Protein AF-A0A0M1JXR9-F1 (afdb_monomer_lite)

Secondary structure (DSSP, 8-state):
--HHHHHHHHHHHH---SEEEEESSB-HHHHHHHHHTTHHHHTSTTEEEEEEEEE-TTS-EEEEEEEEETTT--EEEEEEEEES-B-HHHHHHTSS-SEEEE-

Radius of gyration: 12.63 Å; chains: 1; bounding box: 35×26×31 Å

Foldseek 3Di:
DDPLLVLLVVQVVVDPPAAEDEDPEAEPCNLVVVCVVVVVQCVPPQKWWKWFWDADPVRFIWIWTAIAGSVRSHGPYTHIYGDDYYDPVVCVQCVPPRMDTDD

pLDDT: mean 80.73, std 9.99, range [58.28, 94.19]

Structure (mmCIF, N/CA/C/O backbone):
data_AF-A0A0M1JXR9-F1
#
_entry.id   AF-A0A0M1JXR9-F1
#
loop_
_atom_site.group_PDB
_atom_site.id
_atom_site.type_symbol
_atom_site.label_atom_id
_atom_site.label_alt_id
_atom_site.label_comp_id
_atom_site.label_asym_id
_atom_site.label_entity_id
_atom_site.label_seq_id
_atom_site.pdbx_PDB_ins_code
_atom_site.Cartn_x
_atom_site.Cartn_y
_atom_site.Cartn_z
_atom_site.occupancy
_atom_site.B_iso_or_equiv
_atom_site.auth_seq_id
_atom_site.auth_comp_id
_atom_site.auth_asym_id
_atom_site.auth_atom_id
_atom_site.pdbx_PDB_model_num
ATOM 1 N N . MET A 1 1 ? -1.247 -10.116 15.291 1.00 64.44 1 MET A N 1
ATOM 2 C CA . MET A 1 1 ? -1.014 -8.922 14.455 1.00 64.44 1 MET A CA 1
ATOM 3 C C . MET A 1 1 ? 0.104 -8.140 15.101 1.00 64.44 1 MET A C 1
ATOM 5 O O . MET A 1 1 ? 0.083 -7.999 16.318 1.00 64.44 1 MET A O 1
ATOM 9 N N . ASP A 1 2 ? 1.100 -7.731 14.330 1.00 82.25 2 ASP A N 1
ATOM 10 C CA . ASP A 1 2 ? 2.216 -6.931 14.829 1.00 82.25 2 ASP A CA 1
ATOM 11 C C . ASP A 1 2 ? 1.773 -5.481 15.142 1.00 82.25 2 ASP A C 1
ATOM 13 O O . ASP A 1 2 ? 0.744 -5.025 14.625 1.00 82.25 2 ASP A O 1
ATOM 17 N N . PRO A 1 3 ? 2.516 -4.746 15.995 1.00 83.94 3 PRO A N 1
ATOM 18 C CA . PRO A 1 3 ? 2.150 -3.388 16.402 1.00 83.94 3 PRO A CA 1
ATOM 19 C C . PRO A 1 3 ? 2.011 -2.403 15.234 1.00 83.94 3 PRO A C 1
ATOM 21 O O . PRO A 1 3 ? 1.139 -1.536 15.265 1.00 83.94 3 PRO A O 1
ATOM 24 N N . LEU A 1 4 ? 2.828 -2.554 14.189 1.00 82.50 4 LEU A N 1
ATOM 25 C CA . LEU A 1 4 ? 2.815 -1.677 13.020 1.00 82.50 4 LEU A CA 1
ATOM 26 C C . LEU A 1 4 ? 1.531 -1.863 12.204 1.00 82.50 4 LEU A C 1
ATOM 28 O O . LEU A 1 4 ? 0.889 -0.879 11.843 1.00 82.50 4 LEU A O 1
ATOM 32 N N . THR A 1 5 ? 1.097 -3.106 11.990 1.00 80.94 5 THR A N 1
ATOM 33 C CA . THR A 1 5 ? -0.186 -3.411 11.339 1.00 80.94 5 THR A CA 1
ATOM 34 C C . THR A 1 5 ? -1.368 -2.754 12.060 1.00 80.94 5 THR A C 1
ATOM 36 O O . THR A 1 5 ? -2.260 -2.209 11.411 1.00 80.94 5 THR A O 1
ATOM 39 N N . ILE A 1 6 ? -1.378 -2.762 13.399 1.00 83.19 6 ILE A N 1
ATOM 40 C CA . ILE A 1 6 ? -2.442 -2.123 14.194 1.00 83.19 6 ILE A CA 1
ATOM 41 C C . ILE A 1 6 ? -2.422 -0.600 14.004 1.00 83.19 6 ILE A C 1
ATOM 43 O O . ILE A 1 6 ? -3.475 0.006 13.798 1.00 83.19 6 ILE A O 1
ATOM 47 N N . LEU A 1 7 ? -1.234 0.010 14.028 1.00 83.44 7 LEU A N 1
ATOM 48 C CA . LEU A 1 7 ? -1.065 1.450 13.831 1.00 83.44 7 LEU A CA 1
ATOM 49 C C . LEU A 1 7 ? -1.520 1.900 12.436 1.00 83.44 7 LEU A C 1
ATOM 51 O O . LEU A 1 7 ? -2.264 2.873 12.319 1.00 83.44 7 LEU A O 1
ATOM 55 N N . VAL A 1 8 ? -1.126 1.174 11.386 1.00 80.44 8 VAL A N 1
ATOM 56 C CA . VAL A 1 8 ? -1.493 1.496 9.998 1.00 80.44 8 VAL A CA 1
ATOM 57 C C . VAL A 1 8 ? -3.006 1.366 9.779 1.00 80.44 8 VAL A C 1
ATOM 59 O O . VAL A 1 8 ? -3.618 2.252 9.183 1.00 80.44 8 VAL A O 1
ATOM 62 N N . LEU A 1 9 ? -3.638 0.309 10.303 1.00 79.00 9 LEU A N 1
ATOM 63 C CA . LEU A 1 9 ? -5.095 0.138 10.210 1.00 79.00 9 LEU A CA 1
ATOM 64 C C . LEU A 1 9 ? -5.853 1.252 10.946 1.00 79.00 9 LEU A C 1
ATOM 66 O O . LEU A 1 9 ? -6.813 1.801 10.404 1.00 79.00 9 LEU A O 1
ATOM 70 N N . GLY A 1 10 ? -5.400 1.623 12.148 1.00 74.38 10 GLY A N 1
ATOM 71 C CA . GLY A 1 10 ? -5.987 2.724 12.913 1.00 74.38 10 GLY A CA 1
ATOM 72 C C . GLY A 1 10 ? -5.846 4.079 12.214 1.00 74.38 10 GLY A C 1
ATOM 73 O O . GLY A 1 10 ? -6.771 4.890 12.245 1.00 74.38 10 GLY A O 1
ATOM 74 N N . ALA A 1 11 ? -4.721 4.319 11.538 1.00 74.81 11 ALA A N 1
ATOM 75 C CA . ALA A 1 11 ? -4.482 5.567 10.822 1.00 74.81 11 ALA A CA 1
ATOM 76 C C . ALA A 1 11 ? -5.365 5.716 9.574 1.00 74.81 11 ALA A C 1
ATOM 78 O O . ALA A 1 11 ? -5.863 6.809 9.310 1.00 74.81 11 ALA A O 1
ATOM 79 N N . ILE A 1 12 ? -5.605 4.635 8.827 1.00 70.81 12 ILE A N 1
ATOM 80 C CA . ILE A 1 12 ? -6.424 4.676 7.606 1.00 70.81 12 ILE A CA 1
ATOM 81 C C . ILE A 1 12 ? -7.885 5.014 7.914 1.00 70.81 12 ILE A C 1
ATOM 83 O O . ILE A 1 12 ? -8.486 5.800 7.188 1.00 70.81 12 ILE A O 1
ATOM 87 N N . ALA A 1 13 ? -8.438 4.495 9.014 1.00 64.81 13 ALA A N 1
ATOM 88 C CA . ALA A 1 13 ? -9.813 4.793 9.422 1.00 64.81 13 ALA A CA 1
ATOM 89 C C . ALA A 1 13 ? -10.049 6.284 9.745 1.00 64.81 13 ALA A C 1
ATOM 91 O O . ALA A 1 13 ? -11.184 6.748 9.713 1.00 64.81 13 ALA A O 1
ATOM 92 N N . ALA A 1 14 ? -8.988 7.039 10.048 1.00 60.22 14 ALA A N 1
ATOM 93 C CA . ALA A 1 14 ? -9.071 8.442 10.445 1.00 60.22 14 ALA A CA 1
ATOM 94 C C . ALA A 1 14 ? -8.711 9.440 9.326 1.00 60.22 14 ALA A C 1
ATOM 96 O O . ALA A 1 14 ? -8.928 10.641 9.495 1.00 60.22 14 ALA A O 1
ATOM 97 N N . TYR A 1 15 ? -8.144 8.987 8.200 1.00 59.97 15 TYR A N 1
ATOM 98 C CA . TYR A 1 15 ? -7.514 9.870 7.212 1.00 59.97 15 TYR A CA 1
ATOM 99 C C . TYR A 1 15 ? -8.217 9.866 5.845 1.00 59.97 15 TYR A C 1
ATOM 101 O O . TYR A 1 15 ? -8.047 8.958 5.038 1.00 59.97 15 TYR A O 1
ATOM 109 N N . ASN A 1 16 ? -8.900 10.974 5.533 1.00 58.28 16 ASN A N 1
ATOM 110 C CA . ASN A 1 16 ? -9.475 11.291 4.212 1.00 58.28 16 ASN A CA 1
ATOM 111 C C . ASN A 1 16 ? -8.456 11.911 3.222 1.00 58.28 16 ASN A C 1
ATOM 113 O O . ASN A 1 16 ? -8.844 12.521 2.230 1.00 58.28 16 ASN A O 1
ATOM 117 N N . LEU A 1 17 ? -7.146 11.821 3.490 1.00 59.72 17 LEU A N 1
ATOM 118 C CA . LEU A 1 17 ? -6.115 12.559 2.735 1.00 59.72 17 LEU A CA 1
ATOM 119 C C . LEU A 1 17 ? -5.700 11.918 1.404 1.00 59.72 17 LEU A C 1
ATOM 121 O O . LEU A 1 17 ? -4.907 12.501 0.665 1.00 59.72 17 LEU A O 1
ATOM 125 N N . PHE A 1 18 ? -6.187 10.722 1.088 1.00 69.25 18 PHE A N 1
ATOM 126 C CA . PHE A 1 18 ? -5.741 10.013 -0.102 1.00 69.25 18 PHE A CA 1
ATOM 127 C C . PHE A 1 18 ? -6.581 10.346 -1.327 1.00 69.25 18 PHE A C 1
ATOM 129 O O . PHE A 1 18 ? -7.808 10.262 -1.310 1.00 69.25 18 PHE A O 1
ATOM 136 N N . VAL A 1 19 ? -5.894 10.651 -2.429 1.00 71.88 19 VAL A N 1
ATOM 137 C CA . VAL A 1 19 ? -6.530 10.761 -3.743 1.00 71.88 19 VAL A CA 1
ATOM 138 C C . VAL A 1 19 ? -7.117 9.401 -4.108 1.00 71.88 19 VAL A C 1
ATOM 140 O O . VAL A 1 19 ? -6.423 8.380 -4.047 1.00 71.88 19 VAL A O 1
ATOM 143 N N . ILE A 1 20 ? -8.394 9.392 -4.489 1.00 72.81 20 ILE A N 1
ATOM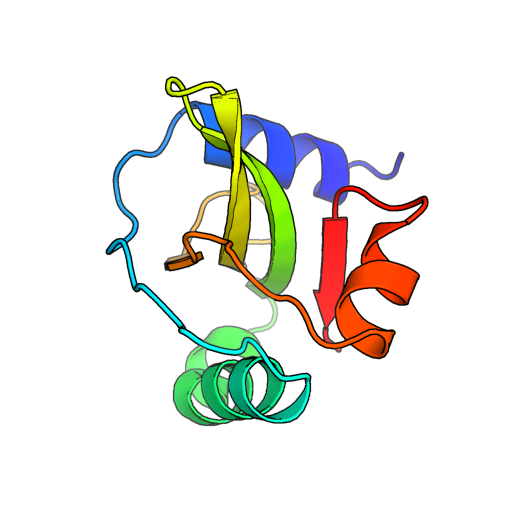 144 C CA . ILE A 1 20 ? -9.052 8.199 -5.014 1.00 72.81 20 ILE A CA 1
ATOM 145 C C . ILE A 1 20 ? -8.650 8.051 -6.479 1.00 72.81 20 ILE A C 1
ATOM 147 O O . ILE A 1 20 ? -8.902 8.933 -7.297 1.00 72.81 20 ILE A O 1
ATOM 151 N N . VAL A 1 21 ? -8.028 6.925 -6.804 1.00 74.19 21 VAL A N 1
ATOM 152 C CA . VAL A 1 21 ? -7.670 6.539 -8.165 1.00 74.19 21 VAL A CA 1
ATOM 153 C C . VAL A 1 21 ? -8.481 5.307 -8.536 1.00 74.19 21 VAL A C 1
ATOM 155 O O . VAL A 1 21 ? -8.644 4.384 -7.736 1.00 74.19 21 VAL A O 1
ATOM 158 N N . TYR A 1 22 ? -9.001 5.301 -9.757 1.00 71.12 22 TYR A N 1
ATOM 159 C CA . TYR A 1 22 ? -9.743 4.175 -10.298 1.00 71.12 22 TYR A CA 1
ATOM 160 C C . TYR A 1 22 ? -8.873 3.430 -11.307 1.00 71.12 22 TYR A C 1
ATOM 162 O O . TYR A 1 22 ? -8.340 4.037 -12.237 1.00 71.12 22 TYR A O 1
ATOM 170 N N . PHE A 1 23 ? -8.734 2.121 -11.120 1.00 67.38 23 PHE A N 1
ATOM 171 C CA . PHE A 1 23 ? -8.069 1.248 -12.079 1.00 67.38 23 PHE A CA 1
ATOM 172 C C . PHE A 1 23 ? -9.074 0.233 -12.600 1.00 67.38 23 PHE A C 1
ATOM 174 O O . PHE A 1 23 ? -9.713 -0.459 -11.816 1.00 67.38 23 PHE A O 1
ATOM 181 N N . VAL A 1 24 ? -9.154 0.113 -13.927 1.00 67.88 24 VAL A N 1
ATOM 182 C CA . VAL A 1 24 ? -9.918 -0.964 -14.573 1.00 67.88 24 VAL A CA 1
ATOM 183 C C . VAL A 1 24 ? -9.289 -2.321 -14.253 1.00 67.88 24 VAL A C 1
ATOM 185 O O . VAL A 1 24 ? -10.004 -3.292 -14.078 1.00 67.88 24 VAL A O 1
ATOM 188 N N . TYR A 1 25 ? -7.956 -2.388 -14.146 1.00 70.00 25 TYR A N 1
ATOM 189 C CA . TYR A 1 25 ? -7.245 -3.609 -13.775 1.00 70.00 25 TYR A CA 1
ATOM 190 C C . TYR A 1 25 ? -6.020 -3.270 -12.919 1.00 70.00 25 TYR A C 1
ATOM 192 O O . TYR A 1 25 ? -5.050 -2.683 -13.408 1.00 70.00 25 TYR A O 1
ATOM 200 N N . LEU A 1 26 ? -6.061 -3.604 -11.625 1.00 75.62 26 LEU A N 1
ATOM 201 C CA . LEU A 1 26 ? -4.937 -3.359 -10.718 1.00 75.62 26 LEU A CA 1
ATOM 202 C C . LEU A 1 26 ? -3.948 -4.527 -10.788 1.00 75.62 26 LEU A C 1
ATOM 204 O O . LEU A 1 26 ? -4.182 -5.589 -10.206 1.00 75.62 26 LEU A O 1
ATOM 208 N N . THR A 1 27 ? -2.829 -4.319 -11.482 1.00 81.75 27 THR A N 1
ATOM 209 C CA . THR A 1 27 ? -1.748 -5.308 -11.577 1.00 81.75 27 THR A CA 1
ATOM 210 C C . THR A 1 27 ? -0.721 -5.142 -10.466 1.00 81.75 27 THR A C 1
ATOM 212 O O . THR A 1 27 ? -0.524 -4.056 -9.918 1.00 81.75 27 THR A O 1
ATOM 215 N N . TRP A 1 28 ? 0.005 -6.227 -10.184 1.00 84.75 28 TRP A N 1
ATOM 216 C CA . TRP A 1 28 ? 1.189 -6.192 -9.325 1.00 84.75 28 TRP A CA 1
ATOM 217 C C . TRP A 1 28 ? 2.195 -5.124 -9.783 1.00 84.75 28 TRP A C 1
ATOM 219 O O . TRP A 1 28 ? 2.712 -4.372 -8.961 1.00 84.75 28 TRP A O 1
ATOM 229 N N . SER A 1 29 ? 2.418 -5.008 -11.097 1.00 85.88 29 SER A N 1
ATOM 230 C CA . SER A 1 29 ? 3.344 -4.031 -11.676 1.00 85.88 29 SER A CA 1
ATOM 231 C C . SER A 1 29 ? 2.938 -2.589 -11.374 1.00 85.88 29 SER A C 1
ATOM 233 O O . SER A 1 29 ? 3.794 -1.813 -10.981 1.00 85.88 29 SER A O 1
ATOM 235 N N . ILE A 1 30 ? 1.645 -2.246 -11.454 1.00 85.62 30 ILE A N 1
ATOM 236 C CA . ILE A 1 30 ? 1.143 -0.893 -11.138 1.00 85.62 30 ILE A CA 1
ATOM 237 C C . ILE A 1 30 ? 1.376 -0.530 -9.663 1.00 85.62 30 ILE A C 1
ATOM 239 O O . ILE A 1 30 ? 1.599 0.638 -9.326 1.00 85.62 30 ILE A O 1
ATOM 243 N N . ILE A 1 31 ? 1.306 -1.518 -8.766 1.00 87.69 31 ILE A N 1
ATOM 244 C CA . ILE A 1 31 ? 1.583 -1.316 -7.341 1.00 87.69 31 ILE A CA 1
ATOM 245 C C . ILE A 1 31 ? 3.080 -1.073 -7.140 1.00 87.69 31 ILE A C 1
ATOM 247 O O . ILE A 1 31 ? 3.455 -0.067 -6.539 1.00 87.69 31 ILE A O 1
ATOM 251 N N . VAL A 1 32 ? 3.926 -1.950 -7.682 1.00 90.19 32 VAL A N 1
ATOM 252 C CA . VAL A 1 32 ? 5.388 -1.838 -7.567 1.00 90.19 32 VAL A CA 1
ATOM 253 C C . VAL A 1 32 ? 5.900 -0.541 -8.184 1.00 90.19 32 VAL A C 1
ATOM 255 O O . VAL A 1 32 ? 6.646 0.181 -7.532 1.00 90.19 32 VAL A O 1
ATOM 258 N N . GLU A 1 33 ? 5.458 -0.208 -9.395 1.00 91.81 33 GLU A N 1
ATOM 259 C CA . GLU A 1 33 ? 5.865 1.000 -10.116 1.00 9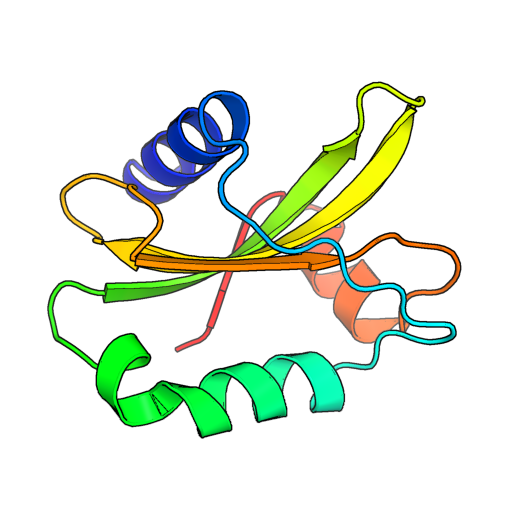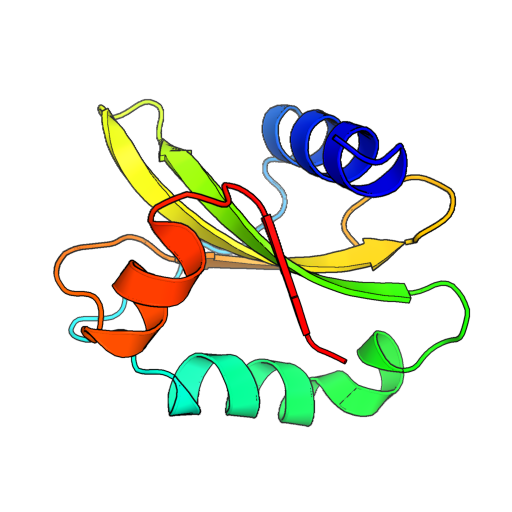1.81 33 GLU A CA 1
ATOM 260 C C . GLU A 1 33 ? 5.546 2.263 -9.311 1.00 91.81 33 GLU A C 1
ATOM 262 O O . GLU A 1 33 ? 6.351 3.187 -9.245 1.00 91.81 33 GLU A O 1
ATOM 267 N N . TRP A 1 34 ? 4.399 2.304 -8.626 1.00 91.50 34 TRP A N 1
ATOM 268 C CA . TRP A 1 34 ? 4.086 3.438 -7.762 1.00 91.50 34 TRP A CA 1
ATOM 269 C C . TRP A 1 34 ? 5.058 3.554 -6.587 1.00 91.50 34 TRP A C 1
ATOM 271 O O . TRP A 1 34 ? 5.462 4.667 -6.265 1.00 91.50 34 TRP A O 1
ATOM 281 N N . PHE A 1 35 ? 5.467 2.448 -5.961 1.00 92.38 35 PHE A N 1
ATOM 282 C CA . PHE A 1 35 ? 6.471 2.504 -4.895 1.00 92.38 35 PHE A CA 1
ATOM 283 C C . PHE A 1 35 ? 7.854 2.887 -5.424 1.00 92.38 35 PHE A C 1
ATOM 285 O O . PHE A 1 35 ? 8.508 3.711 -4.800 1.00 92.38 35 PHE A O 1
ATOM 292 N N . GLN A 1 36 ? 8.256 2.381 -6.591 1.00 92.94 36 GLN A N 1
ATOM 293 C CA . GLN A 1 36 ? 9.507 2.766 -7.256 1.00 92.94 36 GLN A CA 1
ATOM 294 C C . GLN A 1 36 ? 9.531 4.263 -7.595 1.00 92.94 36 GLN A C 1
ATOM 296 O O . GLN A 1 36 ? 10.488 4.962 -7.288 1.00 92.94 36 GLN A O 1
ATOM 301 N N . ASN A 1 37 ? 8.427 4.805 -8.114 1.00 94.19 37 ASN A N 1
ATOM 302 C CA . ASN A 1 37 ? 8.287 6.242 -8.372 1.00 94.19 37 ASN A CA 1
ATOM 303 C C . ASN A 1 37 ? 8.274 7.100 -7.092 1.00 94.19 37 ASN A C 1
ATOM 305 O O . ASN A 1 37 ? 8.330 8.326 -7.171 1.00 94.19 37 ASN A O 1
ATOM 309 N N . ASN A 1 38 ? 8.154 6.482 -5.915 1.00 93.06 38 ASN A N 1
ATOM 310 C CA . ASN A 1 38 ? 8.204 7.142 -4.612 1.00 93.06 38 ASN A CA 1
ATOM 311 C C . ASN A 1 38 ? 9.332 6.579 -3.730 1.00 93.06 38 ASN A C 1
ATOM 313 O O . ASN A 1 38 ? 9.250 6.688 -2.507 1.00 93.06 38 ASN A O 1
ATOM 317 N N . GLU A 1 39 ? 10.364 5.985 -4.337 1.00 92.75 39 GLU A N 1
ATOM 318 C CA . GLU A 1 39 ? 11.445 5.279 -3.641 1.00 92.75 39 GLU A CA 1
ATOM 319 C C . GLU A 1 39 ? 12.155 6.168 -2.619 1.00 92.75 39 GLU A C 1
ATOM 321 O O . GLU A 1 39 ? 12.368 5.738 -1.489 1.00 92.75 39 GLU A O 1
ATOM 326 N N . GLU A 1 40 ? 12.448 7.420 -2.984 1.00 92.50 40 GLU A N 1
ATOM 327 C CA . GLU A 1 40 ? 13.112 8.394 -2.108 1.00 92.50 40 GLU A CA 1
ATOM 328 C C . GLU A 1 40 ? 12.422 8.492 -0.741 1.00 92.50 40 GLU A C 1
ATOM 330 O O . GLU A 1 40 ? 13.074 8.392 0.290 1.00 92.50 40 GLU A O 1
ATOM 335 N N . VAL A 1 41 ? 11.089 8.584 -0.732 1.00 91.62 41 VAL A N 1
ATOM 336 C CA . VAL A 1 41 ? 10.291 8.665 0.499 1.00 91.62 41 VAL A CA 1
ATOM 337 C C . VAL A 1 41 ? 10.058 7.279 1.107 1.00 91.62 41 VAL A C 1
ATOM 339 O O . VAL A 1 41 ? 10.036 7.124 2.326 1.00 91.62 41 VAL A O 1
ATOM 342 N N . ALA A 1 42 ? 9.856 6.249 0.281 1.00 90.38 42 ALA A N 1
ATOM 343 C CA . ALA A 1 42 ? 9.534 4.898 0.742 1.00 90.38 42 ALA A CA 1
ATOM 344 C C . ALA A 1 42 ? 10.696 4.225 1.489 1.00 90.38 42 ALA A C 1
ATOM 346 O O . ALA A 1 42 ? 10.455 3.399 2.370 1.00 90.38 42 ALA A O 1
ATOM 347 N N . THR A 1 43 ? 11.931 4.571 1.123 1.00 90.69 43 THR A N 1
ATOM 348 C CA . THR A 1 43 ? 13.170 3.989 1.659 1.00 90.69 43 THR A CA 1
ATOM 349 C C . THR A 1 43 ? 13.741 4.751 2.851 1.00 90.69 43 THR A C 1
ATOM 351 O O . THR A 1 43 ? 14.689 4.269 3.477 1.00 90.69 43 THR A O 1
ATOM 354 N N . GLU A 1 44 ? 13.161 5.900 3.220 1.00 94.06 44 GLU A N 1
ATOM 355 C CA . GLU A 1 44 ? 13.514 6.574 4.468 1.00 94.06 44 GLU A CA 1
ATOM 356 C C . GLU A 1 44 ? 13.364 5.599 5.643 1.00 94.06 44 GLU A C 1
ATOM 358 O O . GLU A 1 44 ? 12.409 4.824 5.726 1.00 94.06 44 GLU A O 1
ATOM 363 N N . TRP A 1 45 ? 14.319 5.641 6.573 1.00 91.00 45 TRP A N 1
ATOM 364 C CA . TRP A 1 45 ? 14.427 4.676 7.675 1.00 91.00 45 TRP A CA 1
ATOM 365 C C . TRP A 1 45 ? 13.149 4.574 8.523 1.00 91.00 45 TRP A C 1
ATOM 367 O O . TRP A 1 45 ? 12.803 3.504 9.035 1.00 91.00 45 TRP A O 1
ATOM 377 N N . ASP A 1 46 ? 12.442 5.695 8.621 1.00 93.31 46 ASP A N 1
ATOM 378 C CA . ASP A 1 46 ? 11.204 5.873 9.358 1.00 93.31 46 ASP A CA 1
ATOM 379 C C . ASP A 1 46 ? 9.958 5.431 8.597 1.00 93.31 46 ASP A C 1
ATOM 381 O O . ASP A 1 46 ? 8.875 5.437 9.175 1.00 93.31 46 ASP A O 1
ATOM 385 N N . ASN A 1 47 ? 10.069 5.043 7.328 1.00 93.50 47 ASN A N 1
ATOM 386 C CA . ASN A 1 47 ? 8.929 4.836 6.448 1.00 93.50 47 ASN A CA 1
ATOM 387 C C . ASN A 1 47 ? 8.773 3.373 6.024 1.00 93.50 47 ASN A C 1
ATOM 389 O O . ASN A 1 47 ? 9.717 2.585 5.948 1.00 93.50 47 ASN A O 1
ATOM 393 N N . VAL A 1 48 ? 7.530 2.969 5.792 1.00 91.56 48 VAL A N 1
ATOM 394 C CA . VAL A 1 48 ? 7.172 1.636 5.317 1.00 91.56 48 VAL A CA 1
ATOM 395 C C . VAL A 1 48 ? 6.174 1.744 4.176 1.00 91.56 48 VAL A C 1
ATOM 397 O O . VAL A 1 48 ? 5.124 2.374 4.303 1.00 91.56 48 VAL A O 1
ATOM 400 N N . ALA A 1 49 ? 6.505 1.119 3.052 1.00 92.56 49 ALA A N 1
ATOM 401 C CA . ALA A 1 49 ? 5.587 0.933 1.945 1.00 92.56 49 ALA A CA 1
ATOM 402 C C . ALA A 1 49 ? 4.609 -0.199 2.284 1.00 92.56 49 ALA A C 1
ATOM 404 O O . ALA A 1 49 ? 5.014 -1.319 2.601 1.00 92.56 49 ALA A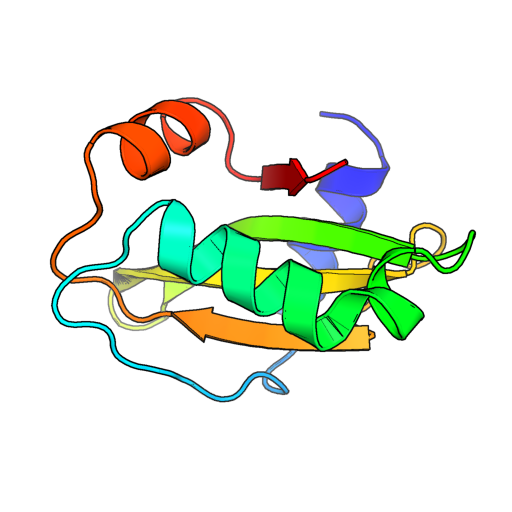 O 1
ATOM 405 N N . ALA A 1 50 ? 3.311 0.089 2.235 1.00 91.44 50 ALA A N 1
ATOM 406 C CA . ALA A 1 50 ? 2.276 -0.888 2.531 1.00 91.44 50 ALA A CA 1
ATOM 407 C C . ALA A 1 50 ? 1.050 -0.723 1.630 1.00 91.44 50 ALA A C 1
ATOM 409 O O . ALA A 1 50 ? 0.678 0.379 1.219 1.00 91.44 50 ALA A O 1
ATOM 410 N N . THR A 1 51 ? 0.389 -1.841 1.353 1.00 90.06 51 THR A N 1
ATOM 411 C CA . THR A 1 51 ? -0.977 -1.865 0.834 1.00 90.06 51 THR A CA 1
ATOM 412 C C . THR A 1 51 ? -1.912 -2.392 1.908 1.00 90.06 51 THR A C 1
ATOM 414 O O . THR A 1 51 ? -1.579 -3.326 2.637 1.00 90.06 51 THR A O 1
ATOM 417 N N . VAL A 1 52 ? -3.093 -1.795 2.009 1.00 87.50 52 VAL A N 1
ATOM 418 C CA . VAL A 1 52 ? -4.099 -2.145 3.007 1.00 87.50 52 VAL A CA 1
ATOM 419 C C . VAL A 1 52 ? -5.437 -2.349 2.333 1.00 87.50 52 VAL A C 1
ATOM 421 O O . VAL A 1 52 ? -5.969 -1.444 1.696 1.00 87.50 52 VAL A O 1
ATOM 424 N N . LYS A 1 53 ? -6.000 -3.540 2.495 1.00 85.06 53 LYS A N 1
ATOM 425 C CA . LYS A 1 53 ? -7.351 -3.850 2.051 1.00 85.06 53 LYS A CA 1
ATOM 426 C C . LYS A 1 53 ? -8.342 -3.304 3.077 1.00 85.06 53 LYS A C 1
ATOM 428 O O . LYS A 1 53 ? -8.315 -3.707 4.237 1.00 85.06 53 LYS A O 1
ATOM 433 N N . THR A 1 54 ? -9.221 -2.414 2.637 1.00 77.19 54 THR A N 1
ATOM 434 C CA . THR A 1 54 ? -10.281 -1.816 3.456 1.00 77.19 54 THR A CA 1
ATOM 435 C C . THR A 1 54 ? -11.630 -1.911 2.744 1.00 77.19 54 THR A C 1
ATOM 437 O O . THR A 1 54 ? -11.687 -2.219 1.554 1.00 77.19 54 THR A O 1
ATOM 440 N N . ALA A 1 55 ? -12.720 -1.675 3.467 1.00 71.94 55 ALA A N 1
ATOM 441 C CA . ALA A 1 55 ? -14.030 -1.426 2.878 1.00 71.94 55 ALA A CA 1
ATOM 442 C C . ALA A 1 55 ? -14.280 0.087 2.861 1.00 71.94 55 ALA A C 1
ATOM 444 O O . ALA A 1 55 ? -13.988 0.781 3.835 1.00 71.94 55 ALA A O 1
ATOM 445 N N . LEU A 1 56 ? -14.790 0.599 1.747 1.00 65.00 56 LEU A N 1
ATOM 446 C CA . LEU A 1 56 ? -15.323 1.950 1.645 1.00 65.00 56 LEU A CA 1
ATOM 447 C C . LEU A 1 56 ? -16.691 2.007 2.329 1.00 65.00 56 LEU A C 1
ATOM 449 O O . LEU A 1 56 ? -17.382 0.995 2.439 1.00 65.00 56 LEU A O 1
ATOM 453 N N . GLU A 1 57 ? -17.119 3.206 2.727 1.00 60.88 57 GLU A N 1
ATOM 454 C CA . GLU A 1 57 ? -18.462 3.425 3.287 1.00 60.88 57 GLU A CA 1
ATOM 455 C C . GLU A 1 57 ? -19.585 2.955 2.343 1.00 60.88 57 GLU A C 1
ATOM 457 O O . GLU A 1 57 ? -20.661 2.587 2.804 1.00 60.88 57 GLU A O 1
ATOM 462 N N . SER A 1 58 ? -19.326 2.894 1.029 1.00 63.28 58 SER A N 1
ATOM 463 C CA . SER A 1 58 ? -20.258 2.354 0.030 1.00 63.28 58 SER A CA 1
ATOM 464 C C . SER A 1 58 ? -20.393 0.824 0.046 1.00 63.28 58 SER A C 1
ATOM 466 O O . SER A 1 58 ? -21.184 0.277 -0.718 1.00 63.28 58 SER A O 1
ATOM 468 N N . GLY A 1 59 ? -19.630 0.114 0.884 1.00 63.75 59 GLY A N 1
ATOM 469 C CA . GLY A 1 59 ? -19.555 -1.350 0.903 1.00 63.75 59 GLY A CA 1
ATOM 470 C C . GLY A 1 59 ? -18.635 -1.942 -0.172 1.00 63.75 59 GLY A C 1
ATOM 471 O O . GLY A 1 59 ? -18.378 -3.146 -0.162 1.00 63.75 59 GLY A O 1
ATOM 472 N N . GLU A 1 60 ? -18.098 -1.110 -1.070 1.00 68.44 60 GLU A N 1
ATOM 473 C CA . GLU A 1 60 ? -17.051 -1.498 -2.016 1.00 68.44 60 GLU A CA 1
ATOM 474 C C . GLU A 1 60 ? -15.757 -1.816 -1.264 1.00 68.44 60 GLU A C 1
ATOM 476 O O . GLU A 1 60 ? -15.353 -1.105 -0.344 1.00 68.44 60 GLU A O 1
ATOM 481 N N . VAL A 1 61 ? -15.060 -2.869 -1.672 1.00 69.06 61 VAL A N 1
ATOM 482 C CA . VAL A 1 61 ? -13.695 -3.108 -1.196 1.00 69.06 61 VAL A CA 1
ATOM 483 C C . VAL A 1 61 ? -12.777 -2.075 -1.856 1.00 69.06 61 VAL A C 1
ATOM 485 O O . VAL A 1 61 ? -13.011 -1.676 -2.984 1.00 69.06 61 VAL A O 1
ATOM 488 N N . ALA A 1 62 ? -11.735 -1.621 -1.174 1.00 77.50 62 ALA A N 1
ATOM 489 C CA . ALA A 1 62 ? -10.692 -0.777 -1.743 1.00 77.50 62 ALA A CA 1
ATOM 490 C C . ALA A 1 62 ? -9.323 -1.205 -1.221 1.00 77.50 62 ALA A C 1
ATOM 492 O O . ALA A 1 62 ? -9.201 -1.837 -0.168 1.00 77.50 62 ALA A O 1
ATOM 493 N N . VAL A 1 63 ? -8.277 -0.838 -1.956 1.00 83.75 63 VAL A N 1
ATOM 494 C CA . VAL A 1 63 ? -6.895 -0.994 -1.499 1.00 83.75 63 VAL A CA 1
ATOM 495 C C . VAL A 1 63 ? -6.298 0.387 -1.293 1.00 83.75 63 VAL A C 1
ATOM 497 O O . VAL A 1 63 ? -6.150 1.162 -2.234 1.00 83.75 63 VAL A O 1
ATOM 500 N N . VAL A 1 64 ? -5.939 0.705 -0.056 1.00 85.50 64 VAL A N 1
ATOM 501 C CA . VAL A 1 64 ? -5.122 1.874 0.257 1.00 85.50 64 VAL A CA 1
ATOM 502 C C . VAL A 1 64 ? -3.674 1.495 0.007 1.00 85.50 64 VAL A C 1
ATOM 504 O O . VAL A 1 64 ? -3.122 0.648 0.701 1.00 85.50 64 VAL A O 1
ATOM 507 N N . GLN A 1 65 ? -3.060 2.106 -0.997 1.00 90.31 65 GLN A N 1
ATOM 508 C CA . GLN A 1 65 ? -1.630 1.990 -1.242 1.00 90.31 65 GLN A CA 1
ATOM 509 C C . GLN A 1 65 ? -0.939 3.224 -0.673 1.00 90.31 65 GLN A C 1
ATOM 511 O O . GLN A 1 65 ? -1.273 4.341 -1.067 1.00 90.31 65 GLN A O 1
ATOM 516 N N . GLY A 1 66 ? 0.035 3.048 0.216 1.00 91.00 66 GLY A N 1
ATOM 517 C CA . GLY A 1 66 ? 0.699 4.188 0.830 1.00 91.00 66 GLY A CA 1
ATOM 518 C C . GLY A 1 66 ? 2.055 3.892 1.448 1.00 91.00 66 GLY A C 1
ATOM 519 O O . GLY A 1 66 ? 2.465 2.748 1.620 1.00 91.00 66 GLY A O 1
ATOM 520 N N . ILE A 1 67 ? 2.744 4.977 1.769 1.00 92.81 67 ILE A N 1
ATOM 521 C CA . ILE A 1 67 ? 3.953 5.022 2.575 1.00 92.81 67 ILE A CA 1
ATOM 522 C C . ILE A 1 67 ? 3.540 5.574 3.934 1.00 92.81 67 ILE A C 1
ATOM 524 O O . ILE A 1 67 ? 2.918 6.637 4.015 1.00 92.81 67 ILE A O 1
ATOM 528 N N . PHE A 1 68 ? 3.870 4.844 4.990 1.00 90.81 68 PHE A N 1
ATOM 529 C CA . PHE A 1 68 ? 3.474 5.150 6.357 1.00 90.81 68 PHE A CA 1
ATOM 530 C C . PHE A 1 68 ? 4.709 5.335 7.221 1.00 90.81 68 PHE A C 1
ATOM 532 O O . PHE A 1 68 ? 5.688 4.611 7.068 1.00 90.81 68 PHE A O 1
ATOM 539 N N . ASN A 1 69 ? 4.656 6.266 8.164 1.00 91.50 69 ASN A N 1
ATOM 540 C CA . ASN A 1 69 ? 5.708 6.399 9.156 1.00 91.50 69 ASN A CA 1
ATOM 541 C C . ASN A 1 69 ? 5.597 5.241 10.166 1.00 91.50 69 ASN A C 1
ATOM 543 O O . ASN A 1 69 ? 4.565 5.075 10.812 1.00 91.50 69 ASN A O 1
ATOM 547 N N . ARG A 1 70 ? 6.652 4.441 10.322 1.00 88.56 70 ARG A N 1
ATOM 548 C CA . ARG A 1 70 ? 6.722 3.234 11.160 1.00 88.56 70 ARG A CA 1
ATOM 549 C C . ARG A 1 70 ? 6.450 3.505 12.635 1.00 88.56 70 ARG A C 1
ATOM 551 O O . ARG A 1 70 ? 5.869 2.659 13.307 1.00 88.56 70 ARG A O 1
ATOM 558 N N . ASN A 1 71 ? 6.842 4.679 13.129 1.00 88.12 71 ASN A N 1
ATOM 559 C CA . ASN A 1 71 ? 6.713 5.030 14.544 1.00 88.12 71 ASN A CA 1
ATOM 560 C C . ASN A 1 71 ? 5.290 5.464 14.904 1.00 88.12 71 ASN A C 1
ATOM 562 O O . ASN A 1 71 ? 4.844 5.275 16.032 1.00 88.12 71 ASN A O 1
ATOM 566 N N . THR A 1 72 ? 4.577 6.071 13.953 1.00 85.94 72 THR A N 1
ATOM 567 C CA . THR A 1 72 ? 3.260 6.677 14.204 1.00 85.94 72 THR A CA 1
ATOM 568 C C . THR A 1 72 ? 2.111 5.980 13.479 1.00 85.94 72 THR A C 1
ATOM 570 O O . THR A 1 72 ? 0.953 6.260 13.775 1.00 85.94 72 THR A O 1
ATOM 573 N N . GLY A 1 73 ? 2.408 5.123 12.500 1.00 83.62 73 GLY A N 1
ATOM 574 C CA . GLY A 1 73 ? 1.447 4.554 11.552 1.00 83.62 73 GLY A CA 1
ATOM 575 C C . GLY A 1 73 ? 0.818 5.573 10.605 1.00 83.62 73 GLY A C 1
ATOM 576 O O . GLY A 1 73 ? -0.010 5.196 9.779 1.00 83.62 73 GLY A O 1
ATOM 577 N N . LYS A 1 74 ? 1.167 6.861 10.716 1.00 85.25 74 LYS A N 1
ATOM 578 C CA . LYS A 1 74 ? 0.512 7.923 9.954 1.00 85.25 74 LYS A CA 1
ATOM 579 C C . LYS A 1 74 ? 0.901 7.855 8.480 1.00 85.25 74 LYS A C 1
ATOM 581 O O . LYS A 1 74 ? 2.062 7.575 8.170 1.00 85.25 74 LYS A O 1
ATOM 586 N N . PRO A 1 75 ? -0.041 8.150 7.573 1.00 86.38 75 PRO A N 1
ATOM 587 C CA . PRO A 1 75 ? 0.257 8.187 6.155 1.00 86.38 75 PRO A CA 1
ATOM 588 C C . PRO A 1 75 ? 1.147 9.387 5.822 1.00 86.38 75 PRO A C 1
ATOM 590 O O . PRO A 1 75 ? 0.815 10.524 6.147 1.00 86.38 75 PRO A O 1
ATOM 593 N N . VAL A 1 76 ? 2.270 9.121 5.158 1.00 89.62 76 VAL A N 1
ATOM 594 C CA . VAL A 1 76 ? 3.169 10.139 4.591 1.00 89.62 76 VAL A CA 1
ATOM 595 C C . VAL A 1 76 ? 2.721 10.477 3.172 1.00 89.62 76 VAL A C 1
ATOM 597 O O . VAL A 1 76 ? 2.628 11.641 2.791 1.00 89.62 76 VAL A O 1
ATOM 600 N N . LYS A 1 77 ? 2.393 9.445 2.389 1.00 88.38 77 LYS A N 1
ATOM 601 C CA . LYS A 1 77 ? 1.885 9.565 1.020 1.00 88.38 77 LYS A CA 1
ATOM 602 C C . LYS A 1 77 ? 1.037 8.353 0.680 1.00 88.38 77 LYS A C 1
ATOM 604 O O . LYS A 1 77 ? 1.293 7.265 1.182 1.00 88.38 77 LYS A O 1
ATOM 609 N N . GLY A 1 78 ? 0.053 8.499 -0.195 1.00 87.81 78 GLY A N 1
ATOM 610 C CA . GLY A 1 78 ? -0.710 7.347 -0.655 1.00 87.81 78 GLY A CA 1
ATOM 611 C C . GLY A 1 78 ? -1.877 7.705 -1.550 1.00 87.81 78 GLY A C 1
ATOM 612 O O . GLY A 1 78 ? -2.123 8.871 -1.864 1.00 87.81 78 GLY A O 1
ATOM 613 N N . ARG A 1 79 ? -2.577 6.662 -1.971 1.00 86.44 79 ARG A N 1
ATOM 614 C CA . ARG A 1 79 ? -3.763 6.717 -2.813 1.00 86.44 79 ARG A CA 1
ATOM 615 C C . ARG A 1 79 ? -4.736 5.625 -2.398 1.00 86.44 79 ARG A C 1
ATOM 617 O O . ARG A 1 79 ? -4.330 4.521 -2.031 1.00 86.44 79 ARG A O 1
ATOM 624 N N . THR A 1 80 ? -6.018 5.929 -2.511 1.00 83.69 80 THR A N 1
ATOM 625 C CA . THR A 1 80 ? -7.080 4.937 -2.366 1.00 83.69 80 THR A CA 1
ATOM 626 C C . THR A 1 80 ? -7.396 4.393 -3.743 1.00 83.69 80 THR A C 1
ATOM 628 O O . THR A 1 80 ? -7.679 5.160 -4.658 1.00 83.69 80 THR A O 1
ATOM 631 N N . ILE A 1 81 ? -7.346 3.078 -3.905 1.00 82.12 81 ILE A N 1
ATOM 632 C CA . ILE A 1 81 ? -7.634 2.417 -5.172 1.00 82.12 81 ILE A CA 1
ATOM 633 C C . ILE A 1 81 ? -9.014 1.769 -5.077 1.00 82.12 81 ILE A C 1
ATOM 635 O O . ILE A 1 81 ? -9.194 0.812 -4.319 1.00 82.12 81 ILE A O 1
ATOM 639 N N . LYS A 1 82 ? -9.978 2.318 -5.830 1.00 73.69 82 LYS A N 1
ATOM 640 C CA . LYS A 1 82 ? -11.301 1.705 -6.040 1.00 73.69 82 LYS A CA 1
ATOM 641 C C . LYS A 1 82 ? -11.179 0.485 -6.950 1.00 73.69 82 LYS A C 1
ATOM 643 O O . LYS A 1 82 ? -10.276 0.424 -7.784 1.00 73.69 82 LYS A O 1
ATOM 648 N N . TYR A 1 83 ? -12.047 -0.494 -6.733 1.00 66.75 83 TYR A N 1
ATOM 649 C CA . TYR A 1 83 ? -11.679 -1.884 -6.928 1.00 66.75 83 TYR A CA 1
ATOM 650 C C . TYR A 1 83 ? -12.777 -2.709 -7.612 1.00 66.75 83 TYR A C 1
ATOM 652 O O . TYR A 1 83 ? -13.661 -3.235 -6.936 1.00 66.75 83 TYR A O 1
ATOM 660 N N . ASP A 1 84 ? -12.645 -2.893 -8.927 1.00 66.75 84 ASP A N 1
ATOM 661 C CA . ASP A 1 84 ? -13.580 -3.723 -9.700 1.00 66.75 84 ASP A CA 1
ATOM 662 C C . ASP A 1 84 ? -12.914 -5.029 -10.187 1.00 66.75 84 ASP A C 1
ATOM 664 O O . ASP A 1 84 ? -13.533 -6.085 -10.090 1.00 66.75 84 ASP A O 1
ATOM 668 N N . ASP A 1 85 ? -11.616 -5.019 -10.545 1.00 61.69 85 ASP A N 1
ATOM 669 C CA . ASP A 1 85 ? -10.860 -6.219 -10.954 1.00 61.69 85 ASP A CA 1
ATOM 670 C C . ASP A 1 85 ? -9.387 -6.206 -10.464 1.00 61.69 85 ASP A C 1
ATOM 672 O O . ASP A 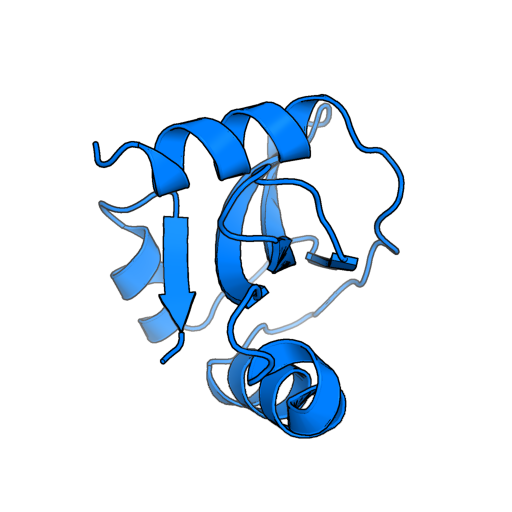1 85 ? -8.549 -5.434 -10.944 1.00 61.69 85 ASP A O 1
ATOM 676 N N . LEU A 1 86 ? -9.029 -7.069 -9.494 1.00 66.69 86 LEU A N 1
ATOM 677 C CA . LEU A 1 86 ? -7.628 -7.253 -9.041 1.00 66.69 86 LEU A CA 1
ATOM 678 C C . LEU A 1 86 ? -7.029 -8.390 -9.851 1.00 66.69 86 LEU A C 1
ATOM 680 O O . LEU A 1 86 ? -7.627 -9.466 -9.984 1.00 66.69 86 LEU A O 1
ATOM 684 N N . ASP A 1 87 ? -5.765 -8.210 -10.212 1.00 74.88 87 ASP A N 1
ATOM 685 C CA . ASP A 1 87 ? -4.915 -9.323 -10.585 1.00 74.88 87 ASP A CA 1
ATOM 686 C C . ASP A 1 87 ? -4.928 -10.418 -9.496 1.00 74.88 87 ASP A C 1
ATOM 688 O O . ASP A 1 87 ? -4.934 -10.148 -8.286 1.00 74.88 87 ASP A O 1
ATOM 692 N N . SER A 1 88 ? -4.949 -11.686 -9.919 1.00 77.88 88 SER A N 1
ATOM 693 C CA . SER A 1 88 ? -4.987 -12.848 -9.021 1.00 77.88 88 SER A CA 1
ATOM 694 C C . SER A 1 88 ? -3.893 -12.821 -7.958 1.00 77.88 88 SER A C 1
ATOM 696 O O . SER A 1 88 ? -4.163 -13.185 -6.815 1.00 77.88 88 SER A O 1
ATOM 698 N N . ARG A 1 89 ? -2.697 -12.332 -8.297 1.00 81.50 89 ARG A N 1
ATOM 699 C CA . ARG A 1 89 ? -1.552 -12.275 -7.385 1.00 81.50 89 ARG A CA 1
ATOM 700 C C . ARG A 1 89 ? -1.777 -11.290 -6.247 1.00 81.50 89 ARG A C 1
ATOM 702 O O . ARG A 1 89 ? -1.456 -11.578 -5.097 1.00 81.50 89 ARG A O 1
ATOM 709 N N . VAL A 1 90 ? -2.356 -10.130 -6.546 1.00 76.25 90 VAL A N 1
ATOM 710 C CA . VAL A 1 90 ? -2.612 -9.115 -5.522 1.00 76.25 90 VAL A CA 1
ATOM 711 C C . VAL A 1 90 ? -3.789 -9.547 -4.624 1.00 76.25 90 VAL A C 1
ATOM 713 O O . VAL A 1 90 ? -3.756 -9.328 -3.412 1.00 76.25 90 VAL A O 1
ATOM 716 N N . ARG A 1 91 ? -4.790 -10.266 -5.165 1.00 78.31 91 ARG A N 1
ATOM 717 C CA . ARG A 1 91 ? -5.824 -10.928 -4.335 1.00 78.31 91 ARG A CA 1
ATOM 718 C C . ARG A 1 91 ? -5.237 -11.976 -3.404 1.00 78.31 91 ARG A C 1
ATOM 720 O O . ARG A 1 91 ? -5.694 -12.099 -2.272 1.00 78.31 91 ARG A O 1
ATOM 727 N N . GLU A 1 92 ? -4.273 -12.746 -3.890 1.00 83.12 92 GLU A N 1
ATOM 728 C CA . GLU A 1 92 ? -3.659 -13.831 -3.136 1.00 83.12 92 GLU A CA 1
ATOM 729 C C . GLU A 1 92 ? -2.889 -13.312 -1.920 1.00 83.12 92 GLU A C 1
ATOM 731 O O . GLU A 1 92 ? -3.144 -13.775 -0.807 1.00 83.12 92 GLU A O 1
ATOM 736 N N . VAL A 1 93 ? -2.048 -12.285 -2.087 1.00 84.31 93 VAL A N 1
ATOM 737 C CA . VAL A 1 93 ? -1.294 -11.702 -0.959 1.00 84.31 93 VAL A CA 1
ATOM 738 C C . VAL A 1 93 ? -2.206 -11.068 0.096 1.00 84.31 93 VAL A C 1
ATOM 740 O O . VAL A 1 93 ? -1.905 -11.131 1.288 1.00 84.31 93 VAL A O 1
ATOM 743 N N . HIS A 1 94 ? -3.363 -10.544 -0.321 1.00 83.31 94 HIS A N 1
ATOM 744 C CA . HIS A 1 94 ? -4.377 -9.967 0.564 1.00 83.31 94 HIS A CA 1
ATOM 745 C C . HIS A 1 94 ? -5.463 -10.956 1.022 1.00 83.31 94 HIS A C 1
ATOM 747 O O . HIS A 1 94 ? -6.398 -10.552 1.718 1.00 83.31 94 HIS A O 1
ATOM 753 N N . ARG A 1 95 ? -5.384 -12.246 0.652 1.00 80.00 95 ARG A N 1
ATOM 754 C CA . ARG A 1 95 ? -6.430 -13.236 0.976 1.00 80.00 95 ARG A CA 1
ATOM 755 C C . ARG A 1 95 ? -6.602 -13.392 2.485 1.00 80.00 95 ARG A C 1
ATOM 757 O O . ARG A 1 95 ? -7.726 -13.376 2.972 1.00 80.00 95 ARG A O 1
ATOM 764 N N . ASN A 1 96 ? -5.483 -13.517 3.193 1.00 80.06 96 ASN A N 1
ATOM 765 C CA . ASN A 1 96 ? -5.446 -13.723 4.641 1.00 80.06 96 ASN A CA 1
ATOM 766 C C . ASN A 1 96 ? -4.825 -12.536 5.392 1.00 80.06 96 ASN A C 1
ATOM 768 O O . ASN A 1 96 ? -4.803 -12.542 6.619 1.00 80.06 96 ASN A O 1
ATOM 772 N N . ASN A 1 97 ? -4.324 -11.527 4.669 1.00 81.06 97 ASN A N 1
ATOM 773 C CA . ASN A 1 97 ? -3.600 -10.399 5.246 1.00 81.06 97 ASN A CA 1
ATOM 774 C C . ASN A 1 97 ? -4.267 -9.073 4.849 1.00 81.06 97 ASN A C 1
ATOM 776 O O . ASN A 1 97 ? -4.234 -8.690 3.674 1.00 81.06 97 ASN A O 1
ATOM 780 N N . PRO A 1 98 ? -4.863 -8.340 5.806 1.00 82.88 98 PRO 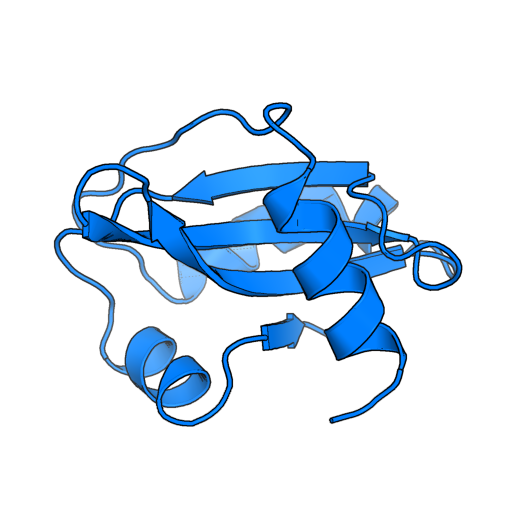A N 1
ATOM 781 C CA . PRO A 1 98 ? -5.432 -7.027 5.520 1.00 82.88 98 PRO A CA 1
ATOM 782 C C . PRO A 1 98 ? -4.345 -6.007 5.164 1.00 82.88 98 PRO A C 1
ATOM 784 O O . PRO A 1 98 ? -4.612 -5.096 4.390 1.00 82.88 98 PRO A O 1
ATOM 787 N N . VAL A 1 99 ? -3.120 -6.188 5.664 1.00 86.56 99 VAL A N 1
ATOM 788 C CA . VAL A 1 99 ? -1.955 -5.339 5.388 1.00 86.56 99 VAL A CA 1
ATOM 789 C C . VAL A 1 99 ? -0.866 -6.179 4.732 1.00 86.56 99 VAL A C 1
ATOM 791 O O . VAL A 1 99 ? -0.569 -7.279 5.194 1.00 86.56 99 VAL A O 1
ATOM 794 N N . VAL A 1 100 ? -0.271 -5.661 3.661 1.00 88.75 100 VAL A N 1
ATOM 795 C CA . VAL A 1 100 ? 0.887 -6.252 2.984 1.00 88.75 100 VAL A CA 1
ATOM 796 C C . VAL A 1 100 ? 1.987 -5.202 2.950 1.00 88.75 100 VAL A C 1
ATOM 798 O O . VAL A 1 100 ? 1.770 -4.090 2.470 1.00 88.75 100 VAL A O 1
ATOM 801 N N . ILE A 1 101 ? 3.154 -5.553 3.485 1.00 88.06 101 ILE A N 1
ATOM 802 C CA . ILE A 1 101 ? 4.339 -4.695 3.504 1.00 88.06 101 ILE A CA 1
ATOM 803 C C . ILE A 1 101 ? 5.184 -4.998 2.266 1.00 88.06 101 ILE A C 1
ATOM 805 O O . ILE A 1 101 ? 5.372 -6.159 1.905 1.00 88.06 101 ILE A O 1
ATOM 809 N N . TRP A 1 102 ? 5.697 -3.945 1.641 1.00 83.31 102 TRP A N 1
ATOM 810 C CA . TRP A 1 102 ? 6.564 -4.004 0.473 1.00 83.31 102 TRP A CA 1
ATOM 811 C C . TRP A 1 102 ? 7.966 -3.560 0.913 1.00 83.31 102 TRP A C 1
ATOM 813 O O . TRP A 1 102 ? 8.139 -2.416 1.333 1.00 83.31 102 TRP A O 1
ATOM 823 N N . GLN A 1 103 ? 8.933 -4.483 0.896 1.00 67.75 103 GLN A N 1
ATOM 824 C CA . GLN A 1 103 ? 10.349 -4.251 1.220 1.00 67.75 103 GLN A CA 1
ATOM 825 C C . GLN A 1 103 ? 11.227 -4.763 0.086 1.00 67.75 103 GLN A C 1
ATOM 827 O O . GLN A 1 103 ? 10.830 -5.778 -0.535 1.00 67.75 103 GLN A O 1
#

Sequence (103 aa):
MDPLTILVLGAIAAYNLFVIVYFVYLTWSIIVEWFQNNEEVATEWDNVAATVKTALESGEVAVVQGIFNRNTGKPVKGRTIKYDDLDSRVREVHRNNPVVIWQ